Protein AF-A0A1Q4VUY1-F1 (afdb_monomer_lite)

Radius of gyration: 19.11 Å; chains: 1; bounding box: 34×51×50 Å

pLDDT: mean 86.14, std 10.86, range [47.5, 97.38]

Secondary structure (DSSP, 8-state):
-----PPPPPPPPPTTHHHHHHHHHTT--EEEEEEEE-TTT--EEEEEEEE-TTS-EEEEEEE------

Foldseek 3Di:
DPDPPDDDDDDDDPPCNVVVVVCLVVQHKDKDWDWDQDPPPSWIWIWIWIQGNVRDIDIDIGTDDDDDD

Structure (mmCIF, N/CA/C/O backbone):
data_AF-A0A1Q4VUY1-F1
#
_entry.id   AF-A0A1Q4VUY1-F1
#
loop_
_atom_site.group_PDB
_atom_site.id
_atom_site.type_symbol
_atom_site.label_atom_id
_atom_site.label_alt_id
_atom_site.label_comp_id
_atom_site.label_asym_id
_atom_site.label_entity_id
_atom_site.label_seq_id
_atom_site.pdbx_PDB_ins_code
_atom_site.Cartn_x
_atom_site.Cartn_y
_atom_site.Cartn_z
_atom_site.occupancy
_atom_site.B_iso_or_equiv
_atom_site.auth_seq_id
_atom_site.auth_comp_id
_atom_site.auth_asym_id
_atom_site.auth_atom_id
_atom_site.pdbx_PDB_model_num
ATOM 1 N N . MET A 1 1 ? 10.037 43.184 22.771 1.00 47.50 1 MET A N 1
ATOM 2 C CA . MET A 1 1 ? 9.961 42.687 21.379 1.00 47.50 1 MET A CA 1
ATOM 3 C C . MET A 1 1 ? 9.487 41.244 21.423 1.00 47.50 1 MET A C 1
ATOM 5 O O . MET A 1 1 ? 10.229 40.403 21.908 1.00 47.50 1 MET A O 1
ATOM 9 N N . ALA A 1 2 ? 8.250 40.958 21.012 1.00 58.88 2 ALA A N 1
ATOM 10 C CA . ALA A 1 2 ? 7.776 39.579 20.925 1.00 58.88 2 ALA A CA 1
ATOM 11 C C . ALA A 1 2 ? 8.450 38.909 19.719 1.00 58.88 2 ALA A C 1
ATOM 13 O O . ALA A 1 2 ? 8.272 39.354 18.584 1.00 58.88 2 ALA A O 1
ATOM 14 N N . GLY A 1 3 ? 9.273 37.889 19.973 1.00 66.31 3 GLY A N 1
ATOM 15 C CA . GLY A 1 3 ? 9.894 37.092 18.923 1.00 66.31 3 GLY A CA 1
ATOM 16 C C . GLY A 1 3 ? 8.808 36.482 18.045 1.00 66.31 3 GLY A C 1
ATOM 17 O O . GLY A 1 3 ? 7.950 35.745 18.527 1.00 66.31 3 GLY A O 1
ATOM 18 N N . ARG A 1 4 ? 8.812 36.810 16.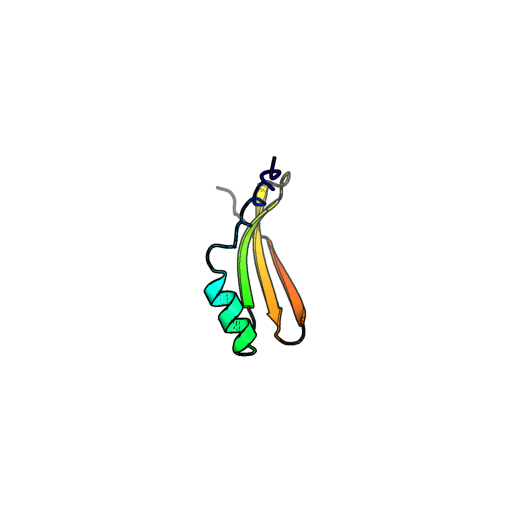749 1.00 73.44 4 ARG A N 1
ATOM 19 C CA . ARG A 1 4 ? 7.972 36.125 15.765 1.00 73.44 4 ARG A CA 1
ATOM 20 C C . ARG A 1 4 ? 8.475 34.688 15.655 1.00 73.44 4 ARG A C 1
ATOM 22 O O . ARG A 1 4 ? 9.392 34.415 14.885 1.00 73.44 4 ARG A O 1
ATOM 29 N N . HIS A 1 5 ? 7.890 33.778 16.430 1.00 78.25 5 HIS A N 1
ATOM 30 C CA . HIS A 1 5 ? 8.049 32.349 16.195 1.00 78.25 5 HIS A CA 1
ATOM 31 C C . HIS A 1 5 ? 7.564 32.067 14.769 1.00 78.25 5 HIS A C 1
ATOM 33 O O . HIS A 1 5 ? 6.394 32.278 14.443 1.00 78.25 5 HIS A O 1
ATOM 39 N N . ARG A 1 6 ? 8.488 31.681 13.884 1.00 79.62 6 ARG A N 1
ATOM 40 C CA . ARG A 1 6 ? 8.158 31.313 12.505 1.00 79.62 6 ARG A CA 1
ATOM 41 C C . ARG A 1 6 ? 7.271 30.072 12.569 1.00 79.62 6 ARG A C 1
ATOM 43 O O . ARG A 1 6 ? 7.638 29.098 13.222 1.00 79.62 6 ARG A O 1
ATOM 50 N N . ARG A 1 7 ? 6.106 30.111 11.916 1.00 79.94 7 ARG A N 1
ATOM 51 C CA . ARG A 1 7 ? 5.271 28.914 11.774 1.00 79.94 7 ARG A CA 1
ATOM 52 C C . ARG A 1 7 ? 6.083 27.862 10.994 1.00 79.94 7 ARG A C 1
ATOM 54 O O . ARG A 1 7 ? 6.671 28.232 9.975 1.00 79.94 7 ARG A O 1
ATOM 61 N N . PRO A 1 8 ? 6.143 26.602 11.459 1.00 82.94 8 PRO A N 1
ATOM 62 C CA . PRO A 1 8 ? 6.758 25.518 10.701 1.00 82.94 8 PRO A CA 1
ATOM 63 C C . PRO A 1 8 ? 6.125 25.387 9.307 1.00 82.94 8 PRO A C 1
ATOM 65 O O . PRO A 1 8 ? 4.947 25.728 9.152 1.00 82.94 8 PRO A O 1
ATOM 68 N N . PRO A 1 9 ? 6.874 24.910 8.298 1.00 85.12 9 PRO A N 1
ATOM 69 C CA . PRO A 1 9 ? 6.289 24.595 7.002 1.00 85.12 9 PRO A CA 1
ATOM 70 C C . PRO A 1 9 ? 5.148 23.588 7.182 1.00 85.12 9 PRO A C 1
ATOM 72 O O . PRO A 1 9 ? 5.217 22.700 8.035 1.00 85.12 9 PRO A O 1
ATOM 75 N N . GLN A 1 10 ? 4.077 23.764 6.409 1.00 80.75 10 GLN A N 1
ATOM 76 C CA . GLN A 1 10 ? 2.967 22.822 6.426 1.00 80.75 10 GLN A CA 1
ATOM 77 C C . GLN A 1 10 ? 3.456 21.487 5.846 1.00 80.75 10 GLN A C 1
ATOM 79 O O . GLN A 1 10 ? 4.119 21.508 4.809 1.00 80.75 10 GLN A O 1
ATOM 84 N N . PRO A 1 11 ? 3.179 20.346 6.500 1.00 81.25 11 PRO A N 1
ATOM 85 C CA . PRO A 1 11 ? 3.537 19.053 5.940 1.00 81.25 11 PRO A CA 1
ATOM 86 C C . PRO A 1 11 ? 2.766 18.825 4.639 1.00 81.25 11 PRO A C 1
ATOM 88 O O . PRO A 1 11 ? 1.562 19.084 4.569 1.00 81.25 11 PRO A O 1
ATOM 91 N N . GLU A 1 12 ? 3.467 18.336 3.621 1.00 82.44 12 GLU A N 1
ATOM 92 C CA . GLU A 1 12 ? 2.836 17.861 2.396 1.00 82.44 12 GLU A CA 1
ATOM 93 C C . GLU A 1 12 ? 2.159 16.525 2.691 1.00 82.44 12 GLU A C 1
ATOM 95 O O . GLU A 1 12 ? 2.793 15.554 3.107 1.00 82.44 12 GLU A O 1
ATOM 100 N N . LEU A 1 13 ? 0.841 16.508 2.530 1.00 77.00 13 LEU A N 1
ATOM 101 C CA . LEU A 1 13 ? 0.037 15.309 2.675 1.00 77.00 13 LEU A CA 1
ATOM 102 C C . LEU A 1 13 ? -0.113 14.630 1.306 1.00 77.00 13 LEU A C 1
ATOM 104 O O . LEU A 1 13 ? -0.258 15.329 0.299 1.00 77.00 13 LEU A O 1
ATOM 108 N N . PRO A 1 14 ? -0.128 13.287 1.248 1.00 80.00 14 PRO A N 1
ATOM 109 C CA . PRO A 1 14 ? -0.479 12.567 0.033 1.00 80.00 14 PRO A CA 1
ATOM 110 C C . PRO A 1 14 ? -1.828 13.040 -0.540 1.00 80.00 14 PRO A C 1
ATOM 112 O O . PRO A 1 14 ? -2.746 13.334 0.234 1.00 80.00 14 PRO A O 1
ATOM 115 N N . PRO A 1 15 ? -1.997 13.054 -1.873 1.00 80.00 15 PRO A N 1
ATOM 116 C CA . PRO A 1 15 ? -3.201 13.572 -2.530 1.00 80.00 15 PRO A CA 1
ATOM 117 C C . PRO A 1 15 ? -4.503 12.844 -2.145 1.00 80.00 15 PRO A C 1
ATOM 119 O O . PRO A 1 15 ? -5.572 13.423 -2.291 1.00 80.00 15 PRO A O 1
ATOM 122 N N . ASP A 1 16 ? -4.422 11.620 -1.610 1.00 83.75 16 ASP A N 1
ATOM 123 C CA . ASP A 1 16 ? -5.571 10.820 -1.147 1.00 83.75 16 ASP A CA 1
ATOM 124 C C . ASP A 1 16 ? -5.555 10.572 0.378 1.00 83.75 16 ASP A C 1
ATOM 126 O O . ASP A 1 16 ? -5.893 9.500 0.883 1.00 83.75 16 ASP A O 1
ATOM 130 N N . SER A 1 17 ? -5.091 11.556 1.152 1.00 84.44 17 SER A N 1
ATOM 131 C CA . SER A 1 17 ? -4.994 11.417 2.614 1.00 84.44 17 SER A CA 1
ATOM 132 C C . SER A 1 17 ? -6.353 11.195 3.282 1.00 84.44 17 SER A C 1
ATOM 134 O O . SER A 1 17 ? -6.461 10.360 4.180 1.00 84.44 17 SER A O 1
ATOM 136 N N . ASP A 1 18 ? -7.403 11.874 2.817 1.00 88.88 18 ASP A N 1
ATOM 137 C CA . ASP A 1 18 ? -8.749 11.759 3.390 1.00 88.88 18 ASP A CA 1
ATOM 138 C C . ASP A 1 18 ? -9.338 10.354 3.189 1.00 88.88 18 ASP A C 1
ATOM 140 O O . ASP A 1 18 ? -9.920 9.780 4.115 1.00 88.88 18 ASP A O 1
ATOM 144 N N . GLY A 1 19 ? -9.144 9.762 2.004 1.00 86.81 19 GLY A N 1
ATOM 145 C CA . GLY A 1 19 ? -9.592 8.404 1.690 1.00 86.81 19 GLY A CA 1
ATOM 146 C C . GLY A 1 19 ? -8.922 7.353 2.575 1.00 86.81 19 GLY A C 1
ATOM 147 O O . GLY A 1 19 ? -9.588 6.466 3.120 1.00 86.81 19 GLY A O 1
ATOM 148 N N . ARG A 1 20 ? -7.615 7.502 2.804 1.00 87.12 20 ARG A N 1
ATOM 149 C CA . ARG A 1 20 ? -6.830 6.629 3.690 1.00 87.12 20 ARG A CA 1
ATOM 150 C C . ARG A 1 20 ? -7.259 6.747 5.146 1.00 87.12 20 ARG A C 1
ATOM 152 O O . ARG A 1 20 ? -7.467 5.731 5.805 1.00 87.12 20 ARG A O 1
ATOM 159 N N . LEU A 1 21 ? -7.437 7.973 5.641 1.00 88.69 21 LEU A N 1
ATOM 160 C CA . LEU A 1 21 ? -7.909 8.214 7.007 1.00 88.69 21 LEU A CA 1
ATOM 161 C C . LEU A 1 21 ? -9.294 7.600 7.234 1.00 88.69 21 LEU A C 1
ATOM 163 O O . LEU A 1 21 ? -9.542 7.000 8.281 1.00 88.69 21 LEU A 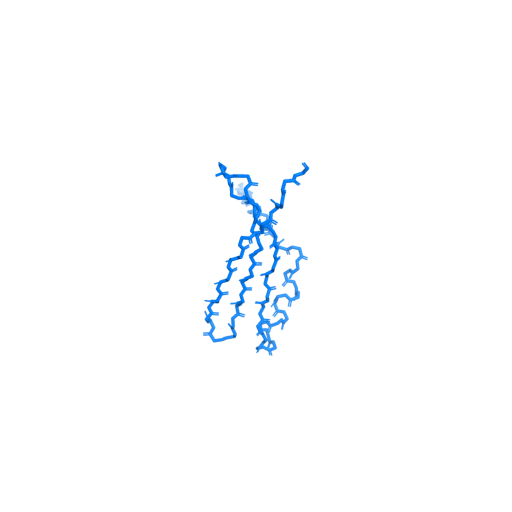O 1
ATOM 167 N N . ARG A 1 22 ? -10.175 7.676 6.232 1.00 92.44 22 ARG A N 1
ATOM 168 C CA . ARG A 1 22 ? -11.489 7.031 6.278 1.00 92.44 22 ARG A CA 1
ATOM 169 C C . ARG A 1 22 ? -11.391 5.508 6.335 1.00 92.44 22 ARG A C 1
ATOM 171 O O . ARG A 1 22 ? -12.082 4.893 7.140 1.00 92.44 22 ARG A O 1
ATOM 178 N N . ALA A 1 23 ? -10.532 4.900 5.520 1.00 90.75 23 ALA A N 1
ATOM 179 C CA . ALA A 1 23 ? -10.320 3.453 5.546 1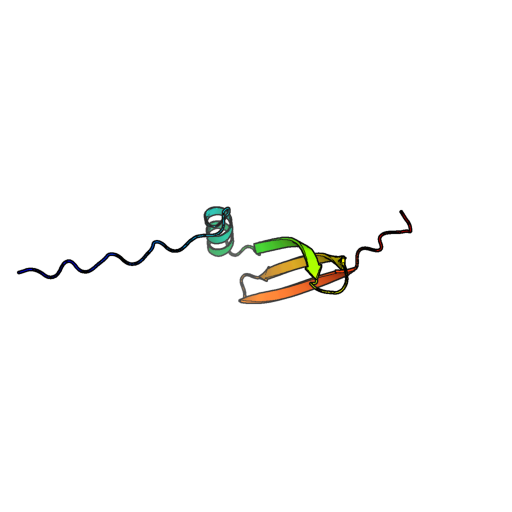.00 90.75 23 ALA A CA 1
ATOM 180 C C . ALA A 1 23 ? -9.818 2.975 6.920 1.00 90.75 23 ALA A C 1
ATOM 182 O O . ALA A 1 23 ? -10.337 1.992 7.444 1.00 90.75 23 ALA A O 1
ATOM 183 N N . ILE A 1 24 ? -8.901 3.721 7.549 1.00 87.81 24 ILE A N 1
ATOM 184 C CA . ILE A 1 24 ? -8.422 3.443 8.913 1.00 87.81 24 ILE A CA 1
ATOM 185 C C . ILE A 1 24 ? -9.573 3.516 9.928 1.00 87.81 24 ILE A C 1
ATOM 187 O O . ILE A 1 24 ? -9.743 2.606 10.743 1.00 87.81 24 ILE A O 1
ATOM 191 N N . ALA A 1 25 ? -10.387 4.575 9.867 1.00 92.19 25 ALA A N 1
ATOM 192 C CA . ALA A 1 25 ? -11.533 4.749 10.761 1.00 92.19 25 ALA A CA 1
ATOM 193 C C . ALA A 1 25 ? -12.569 3.619 10.615 1.00 92.19 25 ALA A C 1
ATOM 195 O O . ALA A 1 25 ? -13.174 3.199 11.597 1.00 92.19 25 ALA A O 1
ATOM 196 N N . GLU A 1 26 ? -12.742 3.101 9.399 1.00 95.94 26 GLU A N 1
ATOM 197 C CA . GLU A 1 26 ? -13.665 2.009 9.075 1.00 95.94 26 GLU A CA 1
ATOM 198 C C . GLU A 1 26 ? -13.043 0.611 9.250 1.00 95.94 26 GLU A C 1
ATOM 200 O O . GLU A 1 26 ? -13.687 -0.380 8.910 1.00 95.94 26 GLU A O 1
ATOM 205 N N . GLN A 1 27 ? -11.813 0.510 9.775 1.00 94.00 27 GLN A N 1
ATOM 206 C CA . GLN A 1 27 ? -11.079 -0.755 9.926 1.00 94.00 27 GLN A CA 1
ATOM 207 C C . GLN A 1 27 ? -10.996 -1.540 8.606 1.00 94.00 27 GLN A C 1
ATOM 209 O O . GLN A 1 27 ? -11.154 -2.760 8.563 1.00 94.00 27 GLN A O 1
ATOM 214 N N . ARG A 1 28 ? -10.754 -0.827 7.503 1.00 96.69 28 ARG A N 1
ATOM 215 C CA . ARG A 1 28 ? -10.552 -1.396 6.169 1.00 96.69 28 ARG A CA 1
ATOM 216 C C . ARG A 1 28 ? -9.093 -1.280 5.760 1.00 96.69 28 ARG A C 1
ATOM 218 O O . ARG A 1 28 ? -8.425 -0.298 6.077 1.00 96.69 28 ARG A O 1
ATOM 225 N N . ALA A 1 29 ? -8.626 -2.269 5.005 1.00 95.94 29 ALA A N 1
ATOM 226 C CA . ALA A 1 29 ? -7.286 -2.241 4.444 1.00 95.94 29 ALA A CA 1
ATOM 227 C C . ALA A 1 29 ? -7.113 -1.060 3.475 1.00 95.94 29 ALA A C 1
ATOM 229 O O . ALA A 1 29 ? -8.009 -0.751 2.681 1.00 95.94 29 ALA A O 1
ATOM 230 N N . VAL A 1 30 ? -5.937 -0.434 3.516 1.00 94.88 30 VAL A N 1
ATOM 231 C CA . VAL A 1 30 ? -5.498 0.558 2.528 1.00 94.88 30 VAL A CA 1
ATOM 232 C C . VAL A 1 30 ? -4.610 -0.148 1.515 1.00 94.88 30 VAL A C 1
ATOM 234 O O . VAL A 1 30 ? -3.673 -0.851 1.890 1.00 94.88 30 VAL A O 1
ATOM 237 N N . VAL A 1 31 ? -4.900 0.032 0.228 1.00 94.31 31 VAL A N 1
ATOM 238 C CA . VAL A 1 31 ? -4.105 -0.536 -0.864 1.00 94.31 31 VAL A CA 1
ATOM 239 C C . VAL A 1 31 ? -3.419 0.596 -1.609 1.00 94.31 31 VAL A C 1
ATOM 241 O O . VAL A 1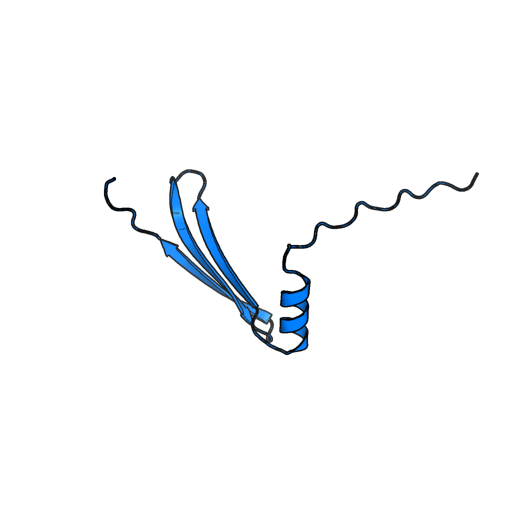 31 ? -4.068 1.558 -2.007 1.00 94.31 31 VAL A O 1
ATOM 244 N N . GLU A 1 32 ? -2.117 0.456 -1.806 1.00 93.06 32 GLU A N 1
ATOM 245 C CA . GLU A 1 32 ? -1.332 1.282 -2.713 1.00 93.06 32 GLU A CA 1
ATOM 246 C C . GLU A 1 32 ? -0.798 0.403 -3.833 1.00 93.06 32 GLU A C 1
ATOM 248 O O . GLU A 1 32 ? -0.129 -0.598 -3.578 1.00 93.06 32 GLU A O 1
ATOM 253 N N . ASP A 1 33 ? -1.069 0.777 -5.070 1.00 94.81 33 ASP A N 1
ATOM 254 C CA . ASP A 1 33 ? -0.563 0.114 -6.258 1.00 94.81 33 ASP A CA 1
ATOM 255 C C . ASP A 1 33 ? 0.083 1.119 -7.209 1.00 94.81 33 ASP A C 1
ATOM 257 O O . ASP A 1 33 ? -0.158 2.326 -7.160 1.00 94.81 33 ASP A O 1
ATOM 261 N N . GLY A 1 34 ? 0.976 0.618 -8.054 1.00 93.44 34 GLY A N 1
ATOM 262 C CA . GLY A 1 34 ? 1.634 1.458 -9.036 1.00 93.44 34 GLY A CA 1
ATOM 263 C C . GLY A 1 34 ? 2.746 0.752 -9.783 1.00 93.44 34 GLY A C 1
ATOM 264 O O . GLY A 1 34 ? 2.957 -0.457 -9.661 1.00 93.44 34 GLY A O 1
ATOM 265 N N . ILE A 1 35 ? 3.458 1.543 -10.577 1.00 93.50 35 ILE A N 1
ATOM 266 C CA . ILE A 1 35 ? 4.623 1.102 -11.332 1.00 93.50 35 ILE A CA 1
ATOM 267 C C . ILE A 1 35 ? 5.846 1.781 -10.730 1.00 93.50 35 ILE A C 1
ATOM 269 O O . ILE A 1 35 ? 5.889 3.005 -10.622 1.00 93.50 35 ILE A O 1
ATOM 273 N N . ALA A 1 36 ? 6.843 0.988 -10.358 1.00 91.19 36 ALA A N 1
ATOM 274 C CA . ALA A 1 36 ? 8.149 1.474 -9.946 1.00 91.19 36 ALA A CA 1
ATOM 275 C C . ALA A 1 36 ? 9.180 1.107 -11.014 1.00 91.19 36 ALA A C 1
ATOM 277 O O . ALA A 1 36 ? 9.236 -0.036 -11.469 1.00 91.19 36 ALA A O 1
ATOM 278 N N . VAL A 1 37 ? 10.017 2.067 -11.395 1.00 89.81 37 VAL A N 1
ATOM 279 C CA . VAL A 1 37 ? 11.213 1.809 -12.200 1.00 89.81 37 VAL A CA 1
ATOM 280 C C . VAL A 1 37 ? 12.399 1.952 -11.264 1.00 89.81 37 VAL A C 1
ATOM 282 O O . VAL A 1 37 ? 12.586 3.002 -10.659 1.00 89.81 37 VAL A O 1
ATOM 285 N N . SER A 1 38 ? 13.165 0.876 -11.094 1.00 80.44 38 SER A N 1
ATOM 286 C CA . SER A 1 38 ? 14.353 0.919 -10.245 1.00 80.44 38 SER A CA 1
ATOM 287 C C . SER A 1 38 ? 15.488 1.622 -10.981 1.00 80.44 38 SER A C 1
ATOM 289 O O . SER A 1 38 ? 15.869 1.213 -12.087 1.00 80.44 38 SER A O 1
ATOM 291 N N . ASP A 1 39 ? 16.048 2.639 -10.326 1.00 76.12 39 ASP A N 1
ATOM 292 C CA . ASP A 1 39 ? 17.235 3.358 -10.778 1.00 76.12 39 ASP A CA 1
ATOM 293 C C . ASP A 1 39 ? 18.361 2.356 -11.079 1.00 76.12 39 ASP A C 1
ATOM 295 O O . ASP A 1 39 ? 18.825 1.627 -10.205 1.00 76.12 39 ASP A O 1
ATOM 299 N N . GLY A 1 40 ? 18.767 2.277 -12.348 1.00 76.12 40 GLY A N 1
ATOM 300 C CA . GLY A 1 40 ? 19.873 1.431 -12.809 1.00 76.12 40 GLY A CA 1
ATOM 301 C C . GLY A 1 40 ? 19.486 0.183 -13.607 1.00 76.12 40 GLY A C 1
ATOM 302 O O . GLY A 1 40 ? 20.313 -0.294 -14.377 1.00 76.12 40 GLY A O 1
ATOM 303 N N . SER A 1 41 ? 18.252 -0.324 -13.502 1.00 77.00 41 SER A N 1
ATOM 304 C CA . SER A 1 41 ? 17.815 -1.474 -14.321 1.00 77.00 41 SER A CA 1
ATOM 305 C C . SER A 1 41 ? 16.973 -1.073 -15.532 1.00 77.00 41 SER A C 1
ATOM 307 O O . SER A 1 41 ? 16.946 -1.802 -16.521 1.00 77.00 41 SER A O 1
ATOM 309 N N . GLY A 1 42 ? 16.255 0.055 -15.451 1.00 82.31 42 GLY A N 1
ATOM 310 C CA . GLY A 1 42 ? 15.259 0.453 -16.454 1.00 82.31 42 GLY A CA 1
ATOM 311 C C . GLY A 1 42 ? 14.060 -0.501 -16.556 1.00 82.31 42 GLY A C 1
ATOM 312 O O . GLY A 1 42 ? 13.157 -0.260 -17.351 1.00 82.31 42 GLY A O 1
ATOM 313 N N . VAL A 1 43 ? 14.032 -1.569 -15.752 1.00 87.31 43 VAL A N 1
ATOM 314 C CA . VAL A 1 43 ? 12.970 -2.572 -15.747 1.00 87.31 43 VAL A CA 1
ATOM 315 C C . VAL A 1 43 ? 11.815 -2.054 -14.887 1.00 87.31 43 VAL A C 1
ATOM 317 O O . VAL A 1 43 ? 12.037 -1.734 -13.713 1.00 87.31 43 VAL A O 1
ATOM 320 N N . PRO A 1 44 ? 10.590 -1.971 -15.431 1.00 90.88 44 PRO A N 1
ATOM 321 C CA . PRO A 1 44 ? 9.431 -1.585 -14.651 1.00 90.88 44 PRO A CA 1
ATOM 322 C C . PRO A 1 44 ? 8.899 -2.768 -13.831 1.00 90.88 44 PRO A C 1
ATOM 324 O O . PRO A 1 44 ? 8.896 -3.921 -14.267 1.00 90.88 44 PRO A O 1
ATOM 327 N N . TYR A 1 45 ? 8.414 -2.467 -12.633 1.00 92.38 45 TYR A N 1
ATOM 328 C CA . TYR A 1 45 ? 7.775 -3.412 -11.728 1.00 92.38 45 TYR A CA 1
ATOM 329 C C . TYR A 1 45 ? 6.394 -2.896 -11.344 1.00 92.38 45 TYR A C 1
ATOM 331 O O . TYR A 1 45 ? 6.249 -1.724 -11.007 1.00 92.38 45 TYR A O 1
ATOM 339 N N . LEU A 1 46 ? 5.395 -3.776 -11.331 1.00 94.56 46 LEU A N 1
ATOM 340 C CA . LEU A 1 46 ? 4.143 -3.523 -10.628 1.00 94.56 46 LEU A CA 1
ATOM 341 C C . LEU A 1 46 ? 4.379 -3.752 -9.140 1.00 94.56 46 LEU A C 1
ATOM 343 O O . LEU A 1 46 ? 4.803 -4.840 -8.744 1.00 94.56 46 LEU A O 1
ATOM 347 N N . TYR A 1 47 ? 4.094 -2.750 -8.317 1.00 94.69 47 TYR A N 1
ATOM 348 C CA . TYR A 1 47 ? 4.071 -2.910 -6.870 1.00 94.69 47 TYR A CA 1
ATOM 349 C C . TYR A 1 47 ? 2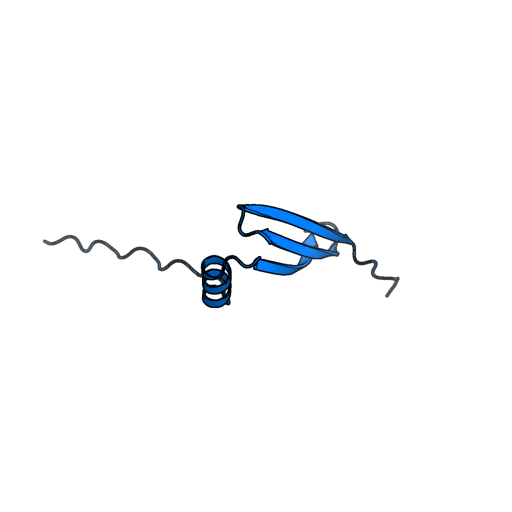.638 -2.866 -6.352 1.00 94.69 47 TYR A C 1
ATOM 351 O O . TYR A 1 47 ? 1.771 -2.184 -6.899 1.00 94.69 47 TYR A O 1
ATOM 359 N N . ARG A 1 48 ? 2.410 -3.596 -5.263 1.00 96.44 48 ARG A N 1
ATOM 360 C CA . ARG A 1 48 ? 1.206 -3.503 -4.448 1.00 96.44 48 ARG A CA 1
ATOM 361 C C . ARG A 1 48 ? 1.586 -3.597 -2.980 1.00 96.44 48 ARG A C 1
ATOM 363 O O . ARG A 1 48 ? 2.153 -4.604 -2.557 1.00 96.44 48 ARG A O 1
ATOM 370 N N . THR A 1 49 ? 1.227 -2.582 -2.209 1.00 96.69 49 THR A N 1
ATOM 371 C CA . THR A 1 49 ? 1.325 -2.568 -0.752 1.00 96.69 49 THR A CA 1
ATOM 372 C C . THR A 1 49 ? -0.077 -2.594 -0.164 1.00 96.69 49 THR A C 1
ATOM 374 O O . THR A 1 49 ? -0.935 -1.805 -0.550 1.00 96.69 49 THR A O 1
ATOM 377 N N . VAL A 1 50 ? -0.326 -3.514 0.762 1.00 96.88 50 VAL A N 1
ATOM 378 C CA . VAL A 1 50 ? -1.577 -3.605 1.517 1.00 96.88 50 VAL A CA 1
ATOM 379 C C . VAL A 1 50 ? -1.264 -3.345 2.983 1.00 96.88 50 VAL A C 1
ATOM 381 O O . VAL A 1 50 ? -0.468 -4.070 3.578 1.00 96.88 50 VAL A O 1
ATOM 384 N N . TYR A 1 51 ? -1.889 -2.314 3.541 1.00 94.88 51 TYR A N 1
ATOM 385 C CA . TYR A 1 51 ? -1.847 -1.971 4.957 1.00 94.88 51 TYR A CA 1
ATOM 386 C C . TYR A 1 51 ? -3.130 -2.486 5.605 1.00 94.88 51 TYR A C 1
ATOM 388 O O . TYR A 1 51 ? -4.211 -1.949 5.357 1.00 94.88 51 TYR A O 1
ATOM 396 N N . GLU A 1 52 ? -3.014 -3.551 6.388 1.00 96.69 52 GLU A N 1
ATOM 397 C CA . GLU A 1 52 ? -4.136 -4.179 7.081 1.00 96.69 52 GLU A CA 1
ATOM 398 C C . GLU A 1 52 ? -4.488 -3.403 8.369 1.00 96.69 52 GLU A C 1
ATOM 400 O O . GLU A 1 52 ? -3.617 -2.760 8.967 1.00 96.69 52 GLU A O 1
ATOM 405 N N . PRO A 1 53 ? -5.742 -3.474 8.853 1.00 93.19 53 PRO A N 1
ATOM 406 C CA . PRO A 1 53 ? -6.164 -2.790 10.082 1.00 93.19 53 PRO A CA 1
ATOM 407 C C . PRO A 1 53 ? -5.431 -3.254 11.347 1.00 93.19 53 PRO A C 1
ATOM 409 O O . PRO A 1 53 ? -5.320 -2.500 12.310 1.00 93.19 53 PRO A O 1
ATOM 412 N N . ASP A 1 54 ? -4.916 -4.486 11.343 1.00 93.31 54 ASP A N 1
ATOM 413 C CA . ASP A 1 54 ? -4.134 -5.058 12.444 1.00 93.31 54 ASP A CA 1
ATOM 414 C C . ASP A 1 54 ? -2.675 -4.559 12.481 1.00 93.31 54 ASP A C 1
ATOM 416 O O . ASP A 1 54 ? -1.897 -4.967 13.343 1.00 93.31 54 ASP A O 1
ATOM 420 N N . GLY A 1 55 ? -2.304 -3.661 11.562 1.00 90.25 55 GLY A N 1
ATOM 421 C CA . GLY A 1 55 ? -0.955 -3.119 11.424 1.00 90.25 55 GLY A CA 1
ATOM 422 C C . GLY A 1 55 ? -0.029 -3.970 10.555 1.00 90.25 55 GLY A C 1
ATOM 423 O O . GLY A 1 55 ? 1.113 -3.572 10.320 1.00 90.25 55 GLY A O 1
ATOM 424 N N . THR A 1 56 ? -0.491 -5.114 10.044 1.00 96.31 56 THR A N 1
ATOM 425 C CA . THR A 1 56 ? 0.279 -5.934 9.107 1.00 96.31 56 THR A CA 1
ATOM 426 C C . THR A 1 56 ? 0.438 -5.207 7.777 1.00 96.31 56 THR A C 1
ATOM 428 O O . THR A 1 56 ? -0.514 -4.661 7.222 1.00 96.31 56 THR A O 1
ATOM 431 N N . VAL A 1 57 ? 1.648 -5.257 7.220 1.00 97.00 57 VAL A N 1
ATOM 432 C CA . VAL A 1 57 ? 1.938 -4.727 5.886 1.00 97.00 57 VAL A CA 1
ATOM 433 C C . VAL A 1 57 ? 2.360 -5.869 4.975 1.00 97.00 57 VAL A C 1
ATOM 435 O O . VAL A 1 57 ? 3.288 -6.615 5.285 1.00 97.00 57 VAL A O 1
ATOM 438 N N . ARG A 1 58 ? 1.683 -6.005 3.834 1.00 97.38 58 ARG A N 1
ATOM 439 C CA 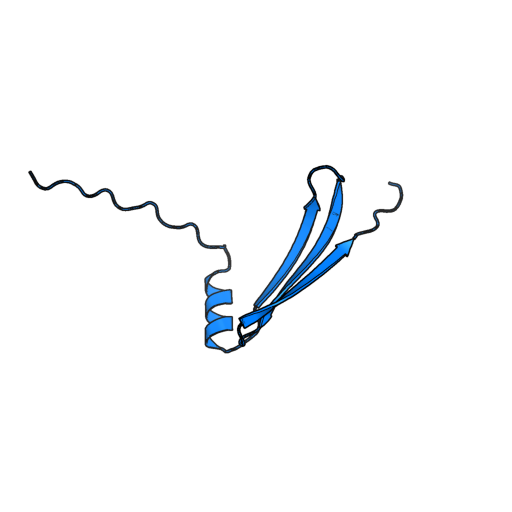. ARG A 1 58 ? 2.025 -6.980 2.793 1.00 97.38 58 ARG A CA 1
ATOM 440 C C . ARG A 1 58 ? 2.478 -6.245 1.549 1.00 97.38 58 ARG A C 1
ATOM 442 O O . ARG A 1 58 ? 1.735 -5.433 1.007 1.00 97.38 58 ARG A O 1
ATOM 449 N N . GLN A 1 59 ? 3.681 -6.557 1.086 1.00 96.44 59 GLN A N 1
ATOM 450 C CA . GLN A 1 59 ? 4.250 -5.979 -0.125 1.00 96.44 59 GLN A CA 1
ATOM 451 C C . GLN A 1 59 ? 4.436 -7.062 -1.177 1.00 96.44 59 GLN A C 1
ATOM 453 O O . GLN A 1 59 ? 4.973 -8.132 -0.901 1.00 96.44 59 GLN A O 1
ATOM 458 N N . THR A 1 60 ? 3.964 -6.782 -2.385 1.00 95.81 60 THR A N 1
ATOM 459 C CA . THR A 1 60 ? 4.158 -7.623 -3.563 1.00 95.81 60 THR A CA 1
ATOM 460 C C . THR A 1 60 ? 4.805 -6.791 -4.654 1.00 95.81 60 THR A C 1
ATOM 462 O O . THR A 1 60 ? 4.384 -5.663 -4.910 1.00 95.81 60 THR A O 1
ATOM 465 N N . LEU A 1 61 ? 5.816 -7.364 -5.299 1.00 93.94 61 LEU A N 1
ATOM 466 C CA . LEU A 1 61 ? 6.514 -6.763 -6.423 1.00 93.94 61 LEU A CA 1
ATOM 467 C C . LEU A 1 61 ? 6.557 -7.777 -7.565 1.00 93.94 61 LEU A C 1
ATOM 469 O O . LEU A 1 61 ? 7.036 -8.895 -7.383 1.00 93.94 61 LEU A O 1
ATOM 473 N N . VAL A 1 62 ? 6.051 -7.391 -8.732 1.00 93.81 62 VAL A N 1
ATOM 474 C CA . VAL A 1 62 ? 6.021 -8.226 -9.935 1.00 93.81 62 VAL A CA 1
ATOM 475 C C . VAL A 1 62 ? 6.776 -7.505 -11.035 1.00 93.81 62 VAL A C 1
ATOM 477 O O . VAL A 1 62 ? 6.445 -6.377 -11.393 1.00 93.81 62 VAL A O 1
ATOM 480 N N . ARG A 1 63 ? 7.805 -8.155 -11.575 1.00 91.56 63 ARG A N 1
ATOM 481 C CA . ARG A 1 63 ? 8.536 -7.645 -12.734 1.00 91.56 63 ARG A CA 1
ATOM 482 C C . ARG A 1 63 ? 7.614 -7.624 -13.952 1.00 91.56 63 ARG A C 1
ATOM 484 O O . ARG A 1 63 ? 6.955 -8.622 -14.230 1.00 91.56 63 ARG A O 1
ATOM 491 N N . ILE A 1 64 ? 7.580 -6.506 -14.674 1.00 90.19 64 ILE A N 1
ATOM 492 C CA . ILE A 1 64 ? 6.884 -6.423 -15.957 1.00 90.19 64 ILE A CA 1
ATOM 493 C C . ILE A 1 64 ? 7.874 -6.845 -17.038 1.00 90.19 64 ILE A C 1
ATOM 495 O O . ILE A 1 64 ? 8.892 -6.186 -17.260 1.00 90.19 64 ILE A O 1
ATOM 499 N N . ASP A 1 65 ? 7.570 -7.942 -17.721 1.00 84.25 65 ASP A N 1
ATOM 500 C CA . ASP A 1 65 ? 8.328 -8.347 -18.896 1.00 84.25 65 ASP A CA 1
ATOM 501 C C . ASP A 1 65 ? 7.888 -7.495 -20.085 1.00 84.25 65 ASP A C 1
ATOM 503 O O . ASP A 1 65 ? 6.851 -7.719 -20.709 1.00 84.25 65 ASP A O 1
ATOM 507 N N . THR A 1 66 ? 8.684 -6.477 -20.393 1.00 68.94 66 THR A N 1
ATOM 508 C CA . THR A 1 66 ? 8.582 -5.764 -21.661 1.00 68.94 66 THR A CA 1
ATOM 509 C C . THR A 1 66 ? 9.265 -6.637 -22.710 1.00 68.94 66 THR A C 1
ATOM 511 O O . THR A 1 66 ? 10.488 -6.788 -22.681 1.00 68.94 66 THR A O 1
ATOM 514 N N . GLY A 1 67 ? 8.493 -7.267 -23.600 1.00 65.19 67 GLY A N 1
ATOM 515 C CA . GLY A 1 67 ? 9.051 -7.930 -24.785 1.00 65.19 67 GLY A CA 1
ATOM 516 C C . GLY A 1 67 ? 9.941 -6.978 -25.603 1.00 65.19 67 GLY A C 1
ATOM 517 O O . GLY A 1 67 ? 9.942 -5.771 -25.344 1.00 65.19 67 GLY A O 1
ATOM 518 N N . PRO A 1 68 ? 10.718 -7.484 -26.577 1.00 60.50 68 PRO A N 1
ATOM 519 C CA . PRO A 1 68 ? 11.482 -6.604 -27.456 1.00 60.50 68 PRO A CA 1
ATOM 520 C C . PRO A 1 68 ? 10.530 -5.607 -28.138 1.00 60.50 68 PRO A C 1
ATOM 522 O O . PRO A 1 68 ? 9.509 -6.023 -28.690 1.00 60.50 68 PRO A O 1
ATOM 525 N N . LEU A 1 69 ? 10.851 -4.312 -28.017 1.00 58.34 69 LEU A N 1
ATOM 526 C CA . LEU A 1 69 ? 10.191 -3.208 -28.726 1.00 58.34 69 LEU A CA 1
ATOM 527 C C . LEU A 1 69 ? 10.395 -3.331 -30.239 1.00 58.34 69 LEU A C 1
ATOM 529 O O . LEU A 1 69 ? 11.518 -3.712 -30.645 1.00 58.34 69 LEU A O 1
#

Sequence (69 aa):
MAGRHRRPPQPELPPDSDGRLRAIAEQRAVVEDGIAVSDGSGVPYLYRTVYEPDGTVRQTLVRIDTGPL